Protein AF-A0A967NA16-F1 (afdb_monomer_lite)

Radius of gyration: 22.16 Å; chains: 1; bounding box: 56×30×57 Å

Secondary structure (DSSP, 8-state):
-HHHHHHHHHHHHHHHHHHHHHTT----TTTTTSTTSHHHHH-SS--HHHHHSPPSS-SGGGPPPPSSSS-GGGHHHHHHHHHHHHHHTTTSTT------------HHHHHHH--SS--SHHHHTT-HHHHHHHHHHHSS--SGGGSHHHHH-HHHHHTT-

pLDDT: mean 94.11, std 4.85, range [70.5, 98.62]

Foldseek 3Di:
DVVVVVVVVVVVVVVVVVVCVVVVNDDDPCQDPPPPHPCVVPNPDDDVVVVVDDDPDDCPVVDDDDQAPADPLLRVLLVVLLVVLVVQVCPDDPRDDDDADDDDGDDVLCVFQCDLQDQALNNLSRHSLLSSLLCNNPNDHDSCCSPNCVSPDPSSVVHSD

Structure (mmCIF, N/CA/C/O backbone):
data_AF-A0A967NA16-F1
#
_entry.id   AF-A0A967NA16-F1
#
loop_
_atom_site.group_PDB
_atom_site.id
_atom_site.type_symbol
_atom_site.label_atom_id
_atom_site.label_alt_id
_atom_site.label_comp_id
_atom_site.label_asym_id
_atom_site.label_entity_id
_atom_site.label_seq_id
_atom_site.pdbx_PDB_ins_code
_atom_site.Cartn_x
_atom_site.Cartn_y
_atom_site.Cartn_z
_atom_site.occupancy
_atom_site.B_iso_or_equiv
_atom_site.auth_seq_id
_atom_site.auth_comp_id
_atom_site.auth_asym_id
_atom_site.auth_atom_id
_atom_site.pdbx_PDB_model_num
ATOM 1 N N . MET A 1 1 ? 7.273 10.897 3.825 1.00 77.56 1 MET A N 1
ATOM 2 C CA . MET A 1 1 ? 7.007 11.639 2.567 1.00 77.56 1 MET A CA 1
ATOM 3 C C . MET A 1 1 ? 7.707 11.056 1.338 1.00 77.56 1 MET A C 1
ATOM 5 O O . MET A 1 1 ? 7.069 11.015 0.294 1.00 77.56 1 MET A O 1
ATOM 9 N N . SER A 1 2 ? 8.946 10.553 1.441 1.00 89.62 2 SER A N 1
ATOM 10 C CA . SER A 1 2 ? 9.720 9.976 0.317 1.00 89.62 2 SER A CA 1
ATOM 11 C C . SER A 1 2 ? 8.973 8.934 -0.529 1.00 89.62 2 SER A C 1
ATOM 13 O O . SER A 1 2 ? 9.038 8.987 -1.751 1.00 89.62 2 SER A O 1
ATOM 15 N N . LYS A 1 3 ? 8.183 8.046 0.094 1.00 88.38 3 LYS A N 1
ATOM 16 C CA . LYS A 1 3 ? 7.408 7.006 -0.611 1.00 88.38 3 LYS A CA 1
ATOM 17 C C . LYS A 1 3 ? 6.532 7.549 -1.750 1.00 88.38 3 LYS A C 1
ATOM 19 O O . LYS A 1 3 ? 6.436 6.902 -2.786 1.00 88.38 3 LYS A O 1
ATOM 24 N N . HIS A 1 4 ? 5.905 8.713 -1.567 1.00 89.44 4 HIS A N 1
ATOM 25 C CA . HIS A 1 4 ? 5.071 9.328 -2.607 1.00 89.44 4 HIS A CA 1
ATOM 26 C C . HIS A 1 4 ? 5.928 9.881 -3.754 1.00 89.44 4 HIS A C 1
ATOM 28 O O . HIS A 1 4 ? 5.567 9.747 -4.920 1.00 89.44 4 HIS A O 1
ATOM 34 N N . LEU A 1 5 ? 7.095 10.444 -3.422 1.00 95.94 5 LEU A N 1
ATOM 35 C CA . LEU A 1 5 ? 8.033 10.994 -4.398 1.00 95.94 5 LEU A CA 1
ATOM 36 C C . LEU A 1 5 ? 8.609 9.914 -5.322 1.00 95.94 5 LEU A C 1
ATOM 38 O O . LEU A 1 5 ? 8.875 10.208 -6.481 1.00 95.94 5 LEU A O 1
ATOM 42 N N . HIS A 1 6 ? 8.768 8.672 -4.852 1.00 96.44 6 HIS A N 1
ATOM 43 C CA . HIS A 1 6 ? 9.340 7.587 -5.660 1.00 96.44 6 HIS A CA 1
ATOM 44 C C . HIS A 1 6 ? 8.595 7.376 -6.988 1.00 96.44 6 HIS A C 1
ATOM 46 O O . HIS A 1 6 ? 9.234 7.273 -8.032 1.00 96.44 6 HIS A O 1
ATOM 52 N N . ALA A 1 7 ? 7.257 7.366 -6.970 1.00 96.31 7 ALA A N 1
ATOM 53 C CA . ALA A 1 7 ? 6.456 7.173 -8.181 1.00 96.31 7 ALA A CA 1
ATOM 54 C C . ALA A 1 7 ? 6.575 8.366 -9.145 1.00 96.31 7 ALA A C 1
ATOM 56 O O . ALA A 1 7 ? 6.745 8.177 -10.351 1.00 96.31 7 ALA A O 1
ATOM 57 N N . GLY A 1 8 ? 6.546 9.592 -8.611 1.00 97.06 8 GLY A N 1
ATOM 58 C CA . GLY A 1 8 ? 6.735 10.806 -9.406 1.00 97.06 8 GLY A CA 1
ATOM 59 C C . GLY A 1 8 ? 8.125 10.864 -10.040 1.00 97.06 8 GLY A C 1
ATOM 60 O O . GLY A 1 8 ? 8.252 11.107 -11.235 1.00 97.06 8 GLY A O 1
ATOM 61 N N . HIS A 1 9 ? 9.168 10.559 -9.266 1.00 97.88 9 HIS A N 1
ATOM 62 C CA . HIS A 1 9 ? 10.541 10.537 -9.759 1.00 97.88 9 HIS A CA 1
ATOM 63 C C . HIS A 1 9 ? 10.752 9.472 -10.842 1.00 97.88 9 HIS A C 1
ATOM 65 O O . HIS A 1 9 ? 11.313 9.787 -11.890 1.00 97.88 9 HIS A O 1
ATOM 71 N N . ALA A 1 10 ? 10.258 8.247 -10.632 1.00 98.06 10 ALA A N 1
ATOM 72 C CA . ALA A 1 10 ? 10.339 7.177 -11.626 1.00 98.06 10 ALA A CA 1
ATOM 73 C C . ALA A 1 10 ? 9.639 7.562 -12.942 1.00 98.06 10 ALA A C 1
ATOM 75 O O . ALA A 1 10 ? 10.193 7.355 -14.020 1.00 98.06 10 ALA A O 1
ATOM 76 N N . SER A 1 11 ? 8.465 8.195 -12.851 1.00 98.19 11 SER A N 1
ATOM 77 C CA . SER A 1 11 ? 7.717 8.671 -14.022 1.00 98.19 11 SER A CA 1
ATOM 78 C C . SER A 1 11 ? 8.490 9.746 -14.793 1.00 98.19 11 SER A C 1
ATOM 80 O O . SER A 1 11 ? 8.633 9.660 -16.012 1.00 98.19 11 SER A O 1
ATOM 82 N N . THR A 1 12 ? 9.059 10.726 -14.084 1.00 98.38 12 THR A N 1
ATOM 83 C CA . THR A 1 12 ? 9.890 11.780 -14.686 1.00 98.38 12 THR A CA 1
ATOM 84 C C . THR A 1 12 ? 11.145 11.213 -15.346 1.00 98.38 12 THR A C 1
ATOM 86 O O . THR A 1 12 ? 11.496 11.625 -16.452 1.00 98.38 12 THR A O 1
ATOM 89 N N . ALA A 1 13 ? 11.822 10.263 -14.695 1.00 98.38 13 ALA A N 1
ATOM 90 C CA . ALA A 1 13 ? 13.013 9.621 -15.241 1.00 98.38 13 ALA A CA 1
ATOM 91 C C . ALA A 1 13 ? 12.700 8.854 -16.537 1.00 98.38 13 ALA A C 1
ATOM 93 O O . ALA A 1 13 ? 13.414 9.019 -17.525 1.00 98.38 13 ALA A O 1
ATOM 94 N N . GLY A 1 14 ? 11.603 8.087 -16.560 1.00 98.12 14 GLY A N 1
ATOM 95 C CA . GLY A 1 14 ? 11.157 7.353 -17.746 1.00 98.12 14 GLY A 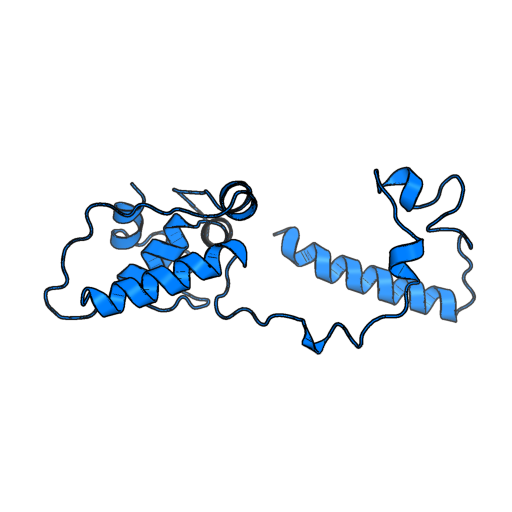CA 1
ATOM 96 C C . GLY A 1 14 ? 10.799 8.272 -18.915 1.00 98.12 14 GLY A C 1
ATOM 97 O O . GLY A 1 14 ? 11.288 8.073 -20.027 1.00 98.12 14 GLY A O 1
ATOM 98 N N . LEU A 1 15 ? 10.019 9.329 -18.659 1.00 98.62 15 LEU A N 1
ATOM 99 C CA . LEU A 1 15 ? 9.679 10.323 -19.681 1.00 98.62 15 LEU A CA 1
ATOM 100 C C . LEU A 1 15 ? 10.937 10.984 -20.256 1.00 98.62 15 LEU A C 1
ATOM 102 O O . LEU A 1 15 ? 11.084 11.092 -21.472 1.00 98.62 15 LEU A O 1
ATOM 106 N N . ARG A 1 16 ? 11.870 11.396 -19.392 1.00 98.56 16 ARG A N 1
ATOM 107 C CA . ARG A 1 16 ? 13.124 12.021 -19.821 1.00 98.56 16 ARG A CA 1
ATOM 108 C C . ARG A 1 16 ? 13.963 11.082 -20.685 1.00 98.56 16 ARG A C 1
ATOM 110 O O . ARG A 1 16 ? 14.490 11.531 -21.697 1.00 98.56 16 ARG A O 1
ATOM 117 N N . ALA A 1 17 ? 14.077 9.809 -20.311 1.00 98.00 17 ALA A N 1
ATOM 118 C CA . ALA A 1 17 ? 14.813 8.817 -21.091 1.00 98.00 17 ALA A CA 1
ATOM 119 C C . ALA A 1 17 ? 14.211 8.637 -22.495 1.00 98.00 17 ALA A C 1
ATOM 121 O O . ALA A 1 17 ? 14.945 8.668 -23.480 1.00 98.00 17 ALA A O 1
ATOM 122 N N . ALA A 1 18 ? 12.882 8.537 -22.596 1.00 98.31 18 ALA A N 1
ATOM 123 C CA . ALA A 1 18 ? 12.192 8.419 -23.879 1.00 98.31 18 ALA A CA 1
ATOM 124 C C . ALA A 1 18 ? 12.382 9.662 -24.766 1.00 98.31 18 ALA A C 1
ATOM 126 O O . ALA A 1 18 ? 12.640 9.537 -25.961 1.00 98.31 18 ALA A O 1
ATOM 127 N N . LEU A 1 19 ? 12.295 10.863 -24.181 1.00 98.62 19 LEU A N 1
ATOM 128 C CA . LEU A 1 19 ? 12.523 12.114 -24.907 1.00 98.62 19 LEU A CA 1
ATOM 129 C C . LEU A 1 19 ? 13.968 12.229 -25.402 1.00 98.62 19 LEU A C 1
ATOM 131 O O . LEU A 1 19 ? 14.177 12.594 -26.549 1.00 98.62 19 LEU A O 1
ATOM 135 N N . LEU A 1 20 ? 14.956 11.874 -24.577 1.00 98.50 20 LEU A N 1
ATOM 136 C CA . LEU A 1 20 ? 16.365 11.865 -24.980 1.00 98.50 20 LEU A CA 1
ATOM 137 C C . LEU A 1 20 ? 16.620 10.889 -26.134 1.00 98.50 20 LEU A C 1
ATOM 139 O O . LEU A 1 20 ? 17.259 11.260 -27.116 1.00 98.50 20 LEU A O 1
ATOM 143 N N . ALA A 1 21 ? 16.083 9.670 -26.045 1.00 97.88 21 ALA A N 1
ATOM 144 C CA . ALA A 1 21 ? 16.211 8.673 -27.105 1.00 97.88 21 ALA A CA 1
ATOM 145 C C . ALA A 1 21 ? 15.590 9.157 -28.425 1.00 97.88 21 ALA A C 1
ATOM 147 O O . ALA A 1 21 ? 16.165 8.945 -29.491 1.00 97.88 21 ALA A O 1
ATOM 148 N N . ARG A 1 22 ? 14.451 9.863 -28.359 1.00 98.31 22 ARG A N 1
ATOM 149 C CA . ARG A 1 22 ? 13.804 10.461 -29.536 1.00 98.31 22 ARG A CA 1
ATOM 150 C C . ARG A 1 22 ? 14.695 11.486 -30.248 1.00 98.31 22 ARG A C 1
ATOM 152 O O . ARG A 1 22 ? 14.641 11.568 -31.468 1.00 98.31 22 ARG A O 1
ATOM 159 N N . GLU A 1 23 ? 15.525 12.220 -29.510 1.00 98.56 23 GLU A N 1
ATOM 160 C CA . GLU A 1 23 ? 16.488 13.186 -30.065 1.00 98.56 23 GLU A CA 1
ATOM 161 C C . GLU A 1 23 ? 17.834 12.537 -30.467 1.00 98.56 23 GLU A C 1
ATOM 163 O O . GLU A 1 23 ? 18.807 13.235 -30.744 1.00 98.56 23 GLU A O 1
ATOM 168 N N . GLY A 1 24 ? 17.923 11.201 -30.483 1.00 98.06 24 GLY A N 1
ATOM 169 C CA . GLY A 1 24 ? 19.127 10.469 -30.889 1.00 98.06 24 GLY A CA 1
ATOM 170 C C . GLY A 1 24 ? 20.198 10.337 -29.802 1.00 98.06 24 GLY A C 1
ATOM 171 O O . GLY A 1 24 ? 21.322 9.934 -30.099 1.00 98.06 24 GLY A O 1
ATOM 172 N N . PHE A 1 25 ? 19.883 10.651 -28.541 1.00 98.25 25 PHE A N 1
ATOM 173 C CA . PHE A 1 25 ? 20.809 10.426 -27.432 1.00 98.25 25 PHE A CA 1
ATOM 174 C C . PHE A 1 25 ? 21.000 8.921 -27.189 1.00 98.25 25 PHE A C 1
ATOM 176 O O . PHE A 1 25 ? 20.036 8.188 -26.961 1.00 98.25 25 PHE A O 1
ATOM 183 N N . THR A 1 26 ? 22.249 8.457 -27.199 1.00 97.38 26 THR A N 1
ATOM 184 C CA . THR A 1 26 ? 22.597 7.036 -27.054 1.00 97.38 26 THR A CA 1
ATOM 185 C C . THR A 1 26 ? 22.800 6.622 -25.594 1.00 97.38 26 THR A C 1
ATOM 187 O O . THR A 1 26 ? 23.215 7.426 -24.759 1.00 97.38 26 THR A O 1
ATOM 190 N N . GLY A 1 27 ? 22.578 5.341 -25.291 1.00 94.69 27 GLY A N 1
ATOM 191 C CA . GLY A 1 27 ? 22.823 4.736 -23.979 1.00 94.69 27 GLY A CA 1
ATOM 192 C C . GLY A 1 27 ? 23.456 3.348 -24.092 1.00 94.69 27 GLY A C 1
ATOM 193 O O . GLY A 1 27 ? 23.714 2.866 -25.190 1.00 94.69 27 GLY A O 1
ATOM 194 N N . ALA A 1 28 ? 23.716 2.699 -22.955 1.00 95.75 28 ALA A N 1
ATOM 195 C CA . ALA A 1 28 ? 24.262 1.343 -22.939 1.00 95.75 28 ALA A CA 1
ATOM 196 C C . ALA A 1 28 ? 23.244 0.334 -23.499 1.00 95.75 28 ALA A C 1
ATOM 198 O O . ALA A 1 28 ? 22.170 0.157 -22.927 1.00 95.75 28 ALA A O 1
ATOM 199 N N . GLU A 1 29 ? 23.605 -0.358 -24.580 1.00 94.06 29 GLU A N 1
ATOM 200 C CA . GLU A 1 29 ? 22.710 -1.286 -25.289 1.00 94.06 29 GLU A CA 1
ATOM 201 C C . GLU A 1 29 ? 22.329 -2.511 -24.443 1.00 94.06 29 GLU A C 1
ATOM 203 O O . GLU A 1 29 ? 21.196 -2.975 -24.492 1.00 94.06 29 GLU A O 1
ATOM 208 N N . ALA A 1 30 ? 23.244 -2.982 -23.588 1.00 94.69 30 ALA A N 1
ATOM 209 C CA . ALA A 1 30 ? 23.035 -4.119 -22.689 1.00 94.69 30 ALA A CA 1
ATOM 210 C C . ALA A 1 30 ? 22.844 -3.685 -21.221 1.00 94.69 30 ALA A C 1
ATOM 212 O O . ALA A 1 30 ? 23.394 -4.300 -20.305 1.00 94.69 30 ALA A O 1
ATOM 213 N N . ILE A 1 31 ? 22.096 -2.601 -20.969 1.00 95.44 31 ILE A N 1
ATOM 214 C CA . ILE A 1 31 ? 21.956 -2.012 -19.621 1.00 95.44 31 ILE A CA 1
ATOM 215 C C . ILE A 1 31 ? 21.396 -2.982 -18.569 1.00 95.44 31 ILE A C 1
ATOM 217 O O . ILE A 1 31 ? 21.723 -2.855 -17.390 1.00 95.44 31 ILE A O 1
ATOM 221 N N . LEU A 1 32 ? 20.576 -3.961 -18.962 1.00 94.94 32 LEU A N 1
ATOM 222 C CA . LEU A 1 32 ? 19.998 -4.936 -18.032 1.00 94.94 32 LEU A CA 1
ATOM 223 C C . LEU A 1 32 ? 20.950 -6.105 -17.740 1.00 94.94 32 LEU A C 1
ATOM 225 O O . LEU A 1 32 ? 21.172 -6.442 -16.577 1.00 94.94 32 LEU A O 1
ATOM 229 N N . GLU A 1 33 ? 21.531 -6.693 -18.786 1.00 92.88 33 GLU A N 1
ATOM 230 C CA . GLU A 1 33 ? 22.164 -8.021 -18.748 1.00 92.88 33 GLU A CA 1
ATOM 231 C C . GLU A 1 33 ? 23.669 -8.038 -19.037 1.00 92.88 33 GLU A C 1
ATOM 233 O O . GLU A 1 33 ? 24.316 -9.069 -18.850 1.00 92.88 33 GLU A O 1
ATOM 238 N N . GLY A 1 34 ? 24.242 -6.904 -19.451 1.00 93.06 34 GLY A N 1
ATOM 239 C CA . GLY A 1 34 ? 25.674 -6.783 -19.699 1.00 93.06 34 GLY A CA 1
ATOM 240 C C . GLY A 1 34 ? 26.512 -7.098 -18.457 1.00 93.06 34 GLY A C 1
ATOM 241 O O . GLY A 1 34 ? 26.018 -7.163 -17.330 1.00 93.06 34 GLY A O 1
ATOM 242 N N . GLU A 1 35 ? 27.825 -7.243 -18.634 1.00 93.12 35 GLU A N 1
ATOM 243 C CA . GLU A 1 35 ? 28.736 -7.612 -17.538 1.00 93.12 35 GLU A CA 1
ATOM 244 C C . GLU A 1 35 ? 28.670 -6.665 -16.329 1.00 93.12 35 GLU A C 1
ATOM 246 O O . GLU A 1 35 ? 28.887 -7.098 -15.197 1.00 93.12 35 GLU A O 1
ATOM 251 N N . ARG A 1 36 ? 28.329 -5.391 -16.575 1.00 93.88 36 ARG A N 1
ATOM 252 C CA . ARG A 1 36 ? 28.094 -4.333 -15.574 1.00 93.88 36 ARG A CA 1
ATOM 253 C C . ARG A 1 36 ? 26.630 -3.859 -15.551 1.00 93.88 36 ARG A C 1
ATOM 255 O O . ARG A 1 36 ? 26.356 -2.717 -15.195 1.00 93.88 36 ARG A O 1
ATOM 262 N N . GLY A 1 37 ? 25.710 -4.709 -16.005 1.00 93.81 37 GLY A N 1
ATOM 263 C CA . GLY A 1 37 ? 24.287 -4.416 -16.143 1.00 93.81 37 GLY A CA 1
ATOM 264 C C . GLY A 1 37 ? 23.512 -4.476 -14.825 1.00 93.81 37 GLY A C 1
ATOM 265 O O . GLY A 1 37 ? 23.993 -4.969 -13.801 1.00 93.81 37 GLY A O 1
ATOM 266 N N . PHE A 1 38 ? 22.276 -3.984 -14.873 1.00 95.56 38 PHE A N 1
ATOM 267 C CA . PHE A 1 38 ? 21.368 -3.849 -13.737 1.00 95.56 38 PHE A CA 1
ATOM 268 C C . PHE A 1 38 ? 21.195 -5.149 -12.945 1.00 95.56 38 PHE A C 1
ATOM 270 O O . PHE A 1 38 ? 21.263 -5.130 -11.717 1.00 95.56 38 PHE A O 1
ATOM 277 N N . TYR A 1 39 ? 20.999 -6.281 -13.627 1.00 94.88 39 TYR A N 1
ATOM 278 C CA . TYR A 1 39 ? 20.750 -7.556 -12.958 1.00 94.88 39 TYR A CA 1
ATOM 279 C C . TYR A 1 39 ? 21.916 -7.969 -12.065 1.00 94.88 39 TYR A C 1
ATOM 281 O O . TYR A 1 39 ? 21.705 -8.269 -10.897 1.00 94.88 39 TYR A O 1
ATOM 289 N N . ARG A 1 40 ? 23.151 -7.894 -12.565 1.00 92.19 40 ARG A N 1
ATOM 290 C CA . ARG A 1 40 ? 24.340 -8.242 -11.776 1.00 92.19 40 ARG A CA 1
ATOM 291 C C . ARG A 1 40 ? 24.572 -7.283 -10.609 1.00 92.19 40 ARG A C 1
ATOM 293 O O . ARG A 1 40 ? 25.062 -7.705 -9.569 1.00 92.19 40 ARG A O 1
ATOM 300 N N . GLY A 1 41 ? 24.241 -6.002 -10.786 1.00 93.81 41 GLY A N 1
ATOM 301 C CA . GLY A 1 41 ? 24.472 -4.979 -9.767 1.00 93.81 41 GLY A CA 1
ATOM 302 C C . GLY A 1 41 ? 23.424 -4.938 -8.653 1.00 93.81 41 GLY A C 1
ATOM 303 O O . GLY A 1 41 ? 23.754 -4.562 -7.532 1.00 93.81 41 GLY A O 1
ATOM 304 N N . LEU A 1 42 ? 22.164 -5.277 -8.951 1.00 95.81 42 LEU A N 1
ATOM 305 C CA . LEU A 1 42 ? 21.025 -4.983 -8.068 1.00 95.81 42 LEU A CA 1
ATOM 306 C C . LEU A 1 42 ? 20.048 -6.152 -7.873 1.00 95.81 42 LEU A C 1
ATOM 308 O O . LEU A 1 42 ? 19.107 -6.024 -7.091 1.00 95.81 42 LEU A O 1
ATOM 312 N N . CYS A 1 43 ? 20.236 -7.282 -8.559 1.00 94.94 43 CYS A N 1
ATOM 313 C CA . CYS A 1 43 ? 19.331 -8.426 -8.492 1.00 94.94 43 CYS A CA 1
ATOM 314 C C . CYS A 1 43 ? 20.101 -9.708 -8.122 1.00 94.94 43 CYS A C 1
ATOM 316 O O . CYS A 1 43 ? 20.754 -10.286 -8.984 1.00 94.94 43 CYS A O 1
ATOM 318 N N . PRO A 1 44 ? 20.033 -10.174 -6.858 1.00 91.19 44 PRO A N 1
ATOM 319 C CA . PRO A 1 44 ? 20.771 -11.364 -6.418 1.00 91.19 44 PRO A CA 1
ATOM 320 C C . PRO A 1 44 ? 20.391 -12.680 -7.123 1.00 91.19 44 PRO A C 1
ATOM 322 O O . PRO A 1 44 ? 21.246 -13.547 -7.264 1.00 91.19 44 PRO A O 1
ATOM 325 N N . ASP A 1 45 ? 19.138 -12.833 -7.570 1.00 92.25 45 ASP A N 1
ATOM 326 C CA . ASP A 1 45 ? 18.634 -14.010 -8.310 1.00 92.25 45 ASP A CA 1
ATOM 327 C C . ASP A 1 45 ? 17.876 -13.555 -9.573 1.00 92.25 45 ASP A C 1
ATOM 329 O O . ASP A 1 45 ? 16.639 -13.555 -9.601 1.00 92.25 45 ASP A O 1
ATO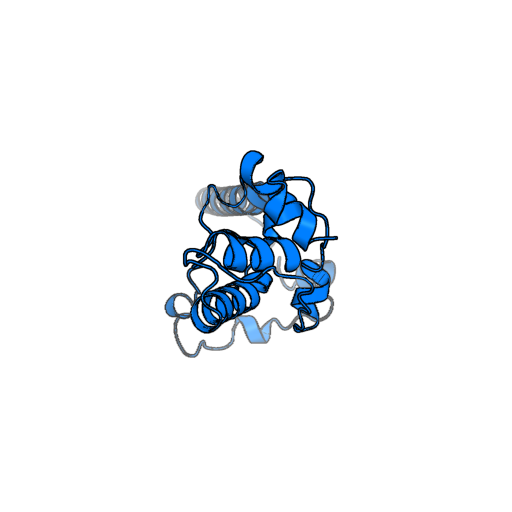M 333 N N . PRO A 1 46 ? 18.577 -13.062 -10.611 1.00 92.50 46 PRO A N 1
ATOM 334 C CA . PRO A 1 46 ? 17.914 -12.534 -11.788 1.00 92.50 46 PRO A CA 1
ATOM 335 C C . PRO A 1 46 ? 17.385 -13.671 -12.662 1.00 92.50 46 PRO A C 1
ATOM 337 O O . PRO A 1 46 ? 18.096 -14.621 -12.984 1.00 92.50 46 PRO A O 1
ATOM 340 N N . ARG A 1 47 ? 16.145 -13.526 -13.142 1.00 92.75 47 ARG A N 1
ATOM 341 C CA . ARG A 1 47 ? 15.524 -14.456 -14.101 1.00 92.75 47 ARG A CA 1
ATOM 342 C C . ARG A 1 47 ? 15.109 -13.729 -15.385 1.00 92.75 47 ARG A C 1
ATOM 344 O O . ARG A 1 47 ? 13.911 -13.545 -15.599 1.00 92.75 47 ARG A O 1
ATOM 351 N N . PRO A 1 48 ? 16.052 -13.315 -16.256 1.00 91.88 48 PRO A N 1
ATOM 352 C CA . PRO A 1 48 ? 15.728 -12.556 -17.470 1.00 91.88 48 PRO A CA 1
ATOM 353 C C . PRO A 1 48 ? 14.709 -13.263 -18.373 1.00 91.88 48 PRO A C 1
ATOM 355 O O . PRO A 1 48 ? 13.770 -12.640 -18.862 1.00 91.88 48 PRO A O 1
ATOM 358 N N . ALA A 1 49 ? 14.814 -14.591 -18.501 1.00 91.38 49 ALA A N 1
ATOM 359 C CA . ALA A 1 49 ? 13.878 -15.398 -19.285 1.00 91.38 49 ALA A CA 1
ATOM 360 C C . ALA A 1 49 ? 12.415 -15.272 -18.816 1.00 91.38 49 ALA A C 1
ATOM 362 O O . ALA A 1 49 ? 11.501 -15.418 -19.620 1.00 91.38 49 ALA A O 1
ATOM 363 N N . ALA A 1 50 ? 12.170 -14.961 -17.537 1.00 90.38 50 ALA A N 1
ATOM 364 C CA . ALA A 1 50 ? 10.815 -14.760 -17.027 1.00 90.38 50 ALA A CA 1
ATOM 365 C C . ALA A 1 50 ? 10.170 -13.463 -17.547 1.00 90.38 50 ALA A C 1
ATOM 367 O O . ALA A 1 50 ? 8.948 -13.406 -17.651 1.00 90.38 50 ALA A O 1
ATOM 368 N N . VAL A 1 51 ? 10.973 -12.445 -17.878 1.00 88.00 51 VAL A N 1
ATOM 369 C CA . VAL A 1 51 ? 10.504 -11.159 -18.428 1.00 88.00 51 VAL A CA 1
ATOM 370 C C . VAL A 1 51 ? 10.133 -11.290 -19.907 1.00 88.00 51 VAL A C 1
ATOM 372 O O . VAL A 1 51 ? 9.235 -10.601 -20.376 1.00 88.00 51 VAL A O 1
ATOM 375 N N . LEU A 1 52 ? 10.811 -12.187 -20.629 1.00 88.62 52 LEU A N 1
ATOM 376 C CA . LEU A 1 52 ? 10.586 -12.444 -22.056 1.00 88.62 52 LEU A CA 1
ATOM 377 C C . LEU A 1 52 ? 9.535 -13.526 -22.323 1.00 88.62 52 LEU A C 1
ATOM 379 O O . LEU A 1 52 ? 9.154 -13.740 -23.472 1.00 88.62 52 LEU A O 1
ATOM 383 N N . ARG A 1 53 ? 9.095 -14.241 -21.283 1.00 91.31 53 ARG A N 1
ATOM 384 C CA . ARG A 1 53 ? 8.087 -15.291 -21.412 1.00 91.31 53 ARG A CA 1
ATOM 385 C C . ARG A 1 53 ? 6.787 -14.694 -21.943 1.00 91.31 53 ARG A C 1
ATOM 387 O O . ARG A 1 53 ? 6.346 -13.647 -21.470 1.00 91.31 53 ARG A O 1
ATOM 394 N N . GLU A 1 54 ? 6.152 -15.408 -22.866 1.00 91.00 54 GLU A N 1
ATOM 395 C CA . GLU A 1 54 ? 4.814 -15.070 -23.335 1.00 91.00 54 GLU A CA 1
ATOM 396 C C . GLU A 1 54 ? 3.853 -14.950 -22.144 1.00 91.00 54 GLU A C 1
ATOM 398 O O . GLU A 1 54 ? 3.796 -15.815 -21.264 1.00 91.00 54 GLU A O 1
ATOM 403 N N . ALA A 1 55 ? 3.157 -13.819 -22.069 1.00 86.88 55 ALA A N 1
ATOM 404 C CA . ALA A 1 55 ? 2.213 -13.568 -20.999 1.00 86.88 55 ALA A CA 1
ATOM 405 C C . ALA A 1 55 ? 0.880 -14.246 -21.324 1.00 86.88 55 ALA A C 1
ATOM 407 O O . ALA A 1 55 ? 0.371 -14.118 -22.435 1.00 86.88 55 ALA A O 1
ATOM 408 N N . GLU A 1 56 ? 0.268 -14.890 -20.330 1.00 88.25 56 GLU A N 1
ATOM 409 C CA . GLU A 1 56 ? -1.097 -15.432 -20.400 1.00 88.25 56 GLU A CA 1
ATOM 410 C C . GLU A 1 56 ? -2.147 -14.300 -20.334 1.00 88.25 56 GLU A C 1
ATOM 412 O O . GLU A 1 56 ? -3.062 -14.309 -19.515 1.00 88.25 56 GLU A O 1
ATOM 417 N N . GLY A 1 57 ? -1.975 -13.270 -21.168 1.00 90.12 57 GLY A N 1
ATOM 418 C CA . GLY A 1 57 ? -2.792 -12.061 -21.205 1.00 90.12 57 GLY A CA 1
ATOM 419 C C . GLY A 1 57 ? -2.149 -10.828 -20.562 1.00 90.12 57 GLY A C 1
ATOM 420 O O . GLY A 1 57 ? -1.024 -10.833 -20.057 1.00 90.12 57 GLY A O 1
ATOM 421 N N . TRP A 1 58 ? -2.888 -9.720 -20.616 1.00 91.31 58 TRP A N 1
ATOM 422 C CA . TRP A 1 58 ? -2.468 -8.446 -20.038 1.00 91.31 58 TRP A CA 1
ATOM 423 C C . TRP A 1 58 ? -2.559 -8.481 -18.512 1.00 91.31 58 TRP A C 1
ATOM 425 O O . TRP A 1 58 ? -3.552 -8.939 -17.964 1.00 91.31 58 TRP A O 1
ATOM 435 N N . LYS A 1 59 ? -1.568 -7.905 -17.821 1.00 90.75 59 LYS A N 1
ATOM 436 C CA . LYS A 1 59 ? -1.569 -7.783 -16.349 1.00 90.75 59 LYS A CA 1
ATOM 437 C C . LYS A 1 59 ? -2.397 -6.619 -15.809 1.00 90.75 59 LYS A C 1
ATOM 439 O O . LYS A 1 59 ? -2.693 -6.583 -14.619 1.00 90.75 59 LYS A O 1
ATOM 444 N N . LEU A 1 60 ? -2.795 -5.672 -16.661 1.00 93.62 60 LEU A N 1
ATOM 445 C CA . LEU A 1 60 ? -3.591 -4.515 -16.242 1.00 93.62 60 LEU A CA 1
ATOM 446 C C . LEU A 1 60 ? -4.909 -4.916 -15.538 1.00 93.62 60 LEU A C 1
ATOM 448 O O . LEU A 1 60 ? -5.143 -4.397 -14.447 1.00 93.62 60 LEU A O 1
ATOM 452 N N . PRO A 1 61 ? -5.718 -5.865 -16.056 1.00 94.06 61 PRO A N 1
ATOM 453 C CA . PRO A 1 61 ? -6.938 -6.324 -15.384 1.00 94.06 61 PRO A CA 1
ATOM 454 C C . PRO A 1 61 ? -6.695 -7.040 -14.046 1.00 94.06 61 PRO A C 1
ATOM 456 O O . PRO A 1 61 ? -7.605 -7.122 -13.231 1.00 94.06 61 PRO A O 1
ATOM 459 N N . GLU A 1 62 ? -5.478 -7.532 -13.789 1.00 93.19 62 GLU A N 1
ATOM 460 C CA . GLU A 1 62 ? -5.100 -8.166 -12.514 1.00 93.19 62 GLU A CA 1
ATOM 461 C C . GLU A 1 62 ? -4.727 -7.131 -11.427 1.00 93.19 62 GLU A C 1
ATOM 463 O O . GLU A 1 62 ? -4.406 -7.486 -10.288 1.00 93.19 62 GLU A O 1
ATOM 468 N N . THR A 1 63 ? -4.748 -5.833 -11.752 1.00 94.12 63 THR A N 1
ATOM 469 C CA . THR A 1 63 ? -4.406 -4.762 -10.809 1.00 94.12 63 THR A CA 1
ATOM 470 C C . THR A 1 63 ? -5.542 -4.532 -9.817 1.00 94.12 63 THR A C 1
ATOM 472 O O . THR A 1 63 ? -6.664 -4.202 -10.188 1.00 94.12 63 THR A O 1
ATOM 475 N N . SER A 1 64 ? -5.242 -4.639 -8.523 1.00 93.75 64 SER A N 1
ATOM 476 C CA . SER A 1 64 ? -6.218 -4.377 -7.464 1.00 93.75 64 SER A CA 1
ATOM 477 C C . SER A 1 64 ? -6.444 -2.879 -7.251 1.00 93.75 64 SER A C 1
ATOM 479 O O . SER A 1 64 ? -5.477 -2.136 -7.044 1.00 93.75 64 SER A O 1
ATOM 481 N N . LEU A 1 65 ? -7.706 -2.461 -7.162 1.00 94.75 65 LEU A N 1
ATOM 482 C CA . LEU A 1 65 ? -8.086 -1.168 -6.597 1.00 94.75 65 LEU A CA 1
ATOM 483 C C . LEU A 1 65 ? -8.177 -1.290 -5.075 1.00 94.75 65 LEU A C 1
ATOM 485 O O . LEU A 1 65 ? -8.685 -2.276 -4.548 1.00 94.75 65 LEU A O 1
ATOM 489 N N . LYS A 1 66 ? -7.636 -0.305 -4.359 1.00 96.00 66 LYS A N 1
ATOM 490 C CA . LYS A 1 66 ? -7.647 -0.313 -2.897 1.00 96.00 66 LYS A CA 1
ATOM 491 C C . LYS A 1 66 ? -8.999 0.183 -2.376 1.00 96.00 66 LYS A C 1
ATOM 493 O O . LYS A 1 66 ? -9.322 1.329 -2.680 1.00 96.00 66 LYS A O 1
ATOM 498 N N . PRO A 1 67 ? -9.720 -0.598 -1.552 1.00 96.12 67 PRO A N 1
ATOM 499 C CA . PRO A 1 67 ? -10.935 -0.112 -0.898 1.00 96.12 67 PRO A CA 1
ATOM 500 C C . PRO A 1 67 ? -10.622 0.905 0.209 1.00 96.12 67 PRO A C 1
ATOM 502 O O . PRO A 1 67 ? -11.368 1.859 0.387 1.00 96.12 67 PRO A O 1
ATOM 505 N N . TYR A 1 68 ? -9.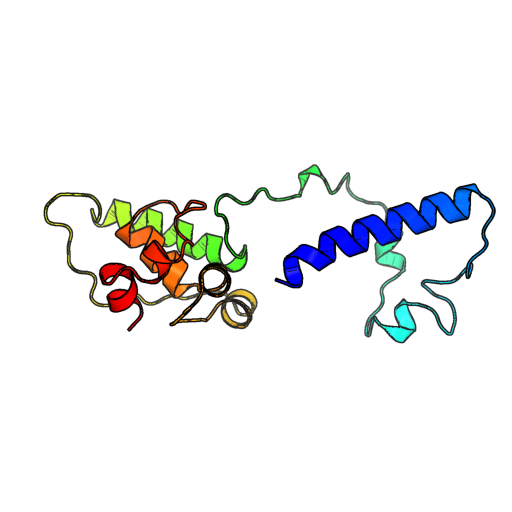483 0.751 0.900 1.00 97.81 68 TYR A N 1
ATOM 506 C CA . TYR A 1 68 ? -9.100 1.599 2.035 1.00 97.81 68 TYR A CA 1
ATOM 507 C C . TYR A 1 68 ? -7.777 2.343 1.789 1.00 97.81 68 TYR A C 1
ATOM 509 O O . TYR A 1 68 ? -6.828 1.754 1.240 1.00 97.81 68 TYR A O 1
ATOM 517 N N . PRO A 1 69 ? -7.635 3.604 2.245 1.00 96.25 69 PRO A N 1
ATOM 518 C CA . PRO A 1 69 ? -6.460 4.441 1.984 1.00 96.25 69 PRO A CA 1
ATOM 519 C C . PRO A 1 69 ? -5.257 4.150 2.908 1.00 96.25 69 PRO A C 1
ATOM 521 O O . PRO A 1 69 ? -4.563 5.054 3.383 1.00 96.25 69 PRO A O 1
ATOM 524 N N . SER A 1 70 ? -4.955 2.865 3.095 1.00 97.00 70 SER A N 1
ATOM 525 C CA . SER A 1 70 ? -3.877 2.320 3.929 1.00 97.00 70 SER A CA 1
ATOM 526 C C . SER A 1 70 ? -2.950 1.361 3.152 1.00 97.00 70 SER A C 1
ATOM 528 O O . SER A 1 70 ? -3.029 1.182 1.922 1.00 97.00 70 SER A O 1
ATOM 530 N N . CYS A 1 71 ? -1.976 0.768 3.846 1.00 96.88 71 CYS A N 1
ATOM 531 C CA . CYS A 1 71 ? -1.160 -0.321 3.324 1.00 96.88 71 CYS A CA 1
ATOM 532 C C . CYS A 1 71 ? -2.053 -1.520 2.976 1.00 96.88 71 CYS A C 1
ATOM 534 O O . CYS A 1 71 ? -2.877 -1.923 3.782 1.00 96.88 71 CYS A O 1
ATOM 536 N N . ARG A 1 72 ? -1.846 -2.140 1.804 1.00 97.06 72 ARG A N 1
ATOM 537 C CA . ARG A 1 72 ? -2.660 -3.287 1.353 1.00 97.06 72 ARG A CA 1
ATOM 538 C C . ARG A 1 72 ? -2.667 -4.438 2.368 1.00 97.06 72 ARG A C 1
ATOM 540 O O . ARG A 1 72 ? -3.666 -5.126 2.502 1.00 97.06 72 ARG A O 1
ATOM 547 N N . HIS A 1 73 ? -1.568 -4.610 3.100 1.00 97.69 73 HIS A N 1
ATOM 548 C CA . HIS A 1 73 ? -1.434 -5.630 4.137 1.00 97.69 73 HIS A CA 1
ATOM 549 C C . HIS A 1 73 ? -2.419 -5.454 5.305 1.00 97.69 73 HIS A C 1
ATOM 551 O O . HIS A 1 73 ? -2.691 -6.431 5.991 1.00 97.69 73 HIS A O 1
ATOM 557 N N . THR A 1 74 ? -2.975 -4.254 5.523 1.00 98.19 74 THR A N 1
ATOM 558 C CA . T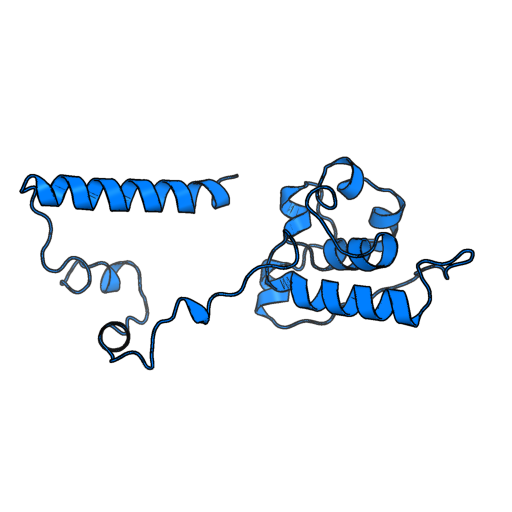HR A 1 74 ? -3.974 -4.029 6.581 1.00 98.19 74 THR A CA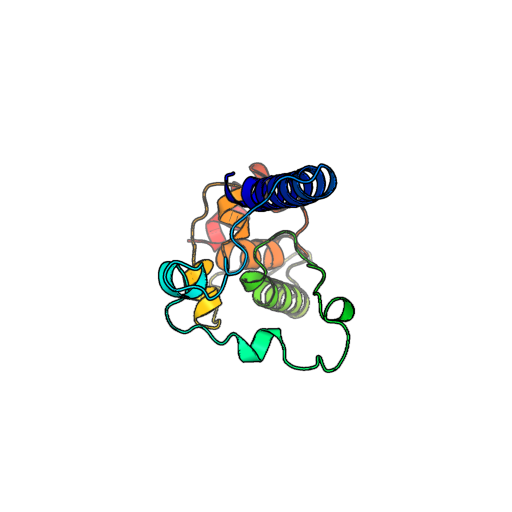 1
ATOM 559 C C . THR A 1 74 ? -5.409 -4.262 6.118 1.00 98.19 74 THR A C 1
ATOM 561 O O . THR A 1 74 ? -6.301 -4.329 6.955 1.00 98.19 74 THR A O 1
ATOM 564 N N . HIS A 1 75 ? -5.651 -4.419 4.811 1.00 98.06 75 HIS A N 1
ATOM 565 C CA . HIS A 1 75 ? -7.006 -4.524 4.254 1.00 98.06 75 HIS A CA 1
ATOM 566 C C . HIS A 1 75 ? -7.788 -5.733 4.781 1.00 98.06 75 HIS A C 1
ATOM 568 O O . HIS A 1 75 ? -8.902 -5.512 5.241 1.00 98.06 75 HIS A O 1
ATOM 574 N N . PRO A 1 76 ? -7.220 -6.957 4.853 1.00 97.50 76 PRO A N 1
ATOM 575 C CA . PRO A 1 76 ? -7.960 -8.099 5.395 1.00 97.50 76 PRO A CA 1
ATOM 576 C C . PRO A 1 76 ? -8.388 -7.913 6.857 1.00 97.50 76 PRO A C 1
ATOM 578 O O . PRO A 1 76 ? -9.433 -8.405 7.265 1.00 97.50 76 PRO A O 1
ATOM 581 N N . VAL A 1 77 ? -7.590 -7.189 7.651 1.00 98.00 77 VAL A N 1
ATOM 582 C CA . VAL A 1 77 ? -7.927 -6.883 9.049 1.00 98.00 77 VAL A CA 1
ATOM 583 C C . VAL A 1 77 ? -9.040 -5.844 9.137 1.00 98.00 77 VAL A C 1
ATOM 585 O O . VAL A 1 77 ? -9.887 -5.957 10.014 1.00 98.00 77 VAL A O 1
ATOM 588 N N . VAL A 1 78 ? -9.071 -4.863 8.230 1.00 98.38 78 VAL A N 1
ATOM 589 C CA . VAL A 1 78 ? -10.196 -3.920 8.134 1.00 98.38 78 VAL A CA 1
ATOM 590 C C . VAL A 1 78 ? -11.480 -4.670 7.791 1.00 98.38 78 VAL A C 1
ATOM 592 O O . VAL A 1 78 ? -12.470 -4.488 8.488 1.00 98.38 78 VAL A O 1
ATOM 595 N N . ASP A 1 79 ? -11.454 -5.554 6.791 1.00 98.12 79 ASP A N 1
ATOM 596 C CA . ASP A 1 79 ? -12.634 -6.338 6.404 1.00 98.12 79 ASP A CA 1
ATOM 597 C C . ASP A 1 79 ? -13.147 -7.196 7.572 1.00 98.12 79 ASP A C 1
ATOM 599 O O . ASP A 1 79 ? -14.329 -7.143 7.908 1.00 98.12 79 ASP A O 1
ATOM 603 N N . ALA A 1 80 ? -12.251 -7.915 8.256 1.00 98.06 80 ALA A N 1
ATOM 604 C CA . ALA A 1 80 ? -12.609 -8.730 9.418 1.00 98.06 80 ALA A CA 1
ATOM 605 C C . ALA A 1 80 ? -13.149 -7.893 10.591 1.00 98.06 80 ALA A C 1
ATOM 607 O O . ALA A 1 80 ? -14.064 -8.320 11.292 1.00 98.06 80 ALA A O 1
ATOM 608 N N . ALA A 1 81 ? -12.596 -6.698 10.811 1.00 97.50 81 ALA A N 1
ATOM 609 C CA . ALA A 1 81 ? -13.057 -5.777 11.842 1.00 97.50 81 ALA A CA 1
ATOM 610 C C . ALA A 1 81 ? -14.453 -5.216 11.538 1.00 97.50 81 ALA A C 1
ATOM 612 O O . ALA A 1 81 ? -15.269 -5.122 12.450 1.00 97.50 81 ALA A O 1
ATOM 613 N N . LEU A 1 82 ? -14.746 -4.878 10.278 1.00 97.94 82 LEU A N 1
ATOM 614 C CA . LEU A 1 82 ? -16.080 -4.437 9.858 1.00 97.94 82 LEU A CA 1
ATOM 615 C C . LEU A 1 82 ? -17.105 -5.562 9.998 1.00 97.94 82 LEU A C 1
ATOM 617 O O . LEU A 1 82 ? -18.175 -5.359 10.559 1.00 97.94 82 LEU A O 1
ATOM 621 N N . GLU A 1 83 ? -16.747 -6.774 9.580 1.00 97.38 83 GLU A N 1
ATOM 622 C CA . GLU A 1 83 ? -17.614 -7.934 9.767 1.00 97.38 83 GLU A CA 1
ATOM 623 C C . GLU A 1 83 ? -17.871 -8.221 11.257 1.00 97.38 83 GLU A C 1
ATOM 625 O O . GLU A 1 83 ? -18.999 -8.520 11.653 1.00 97.38 83 GLU A O 1
ATOM 630 N N . LEU A 1 84 ? -16.844 -8.107 12.106 1.00 95.31 84 LEU A N 1
ATOM 631 C CA . LEU A 1 84 ? -16.997 -8.276 13.549 1.00 95.31 84 LEU A CA 1
ATOM 632 C C . LEU A 1 84 ? -17.880 -7.180 14.154 1.00 95.31 84 LEU A C 1
ATOM 634 O O . LEU A 1 84 ? -18.767 -7.500 14.942 1.00 95.31 84 LEU A O 1
ATOM 638 N N . ARG A 1 85 ? -17.665 -5.918 13.763 1.00 94.88 85 ARG A N 1
ATOM 639 C CA . ARG A 1 85 ? -18.461 -4.756 14.183 1.00 94.88 85 ARG A CA 1
ATOM 640 C C . ARG A 1 85 ? -19.950 -5.008 14.006 1.00 94.88 85 ARG A C 1
ATOM 642 O O . ARG A 1 85 ? -20.705 -4.818 14.958 1.00 94.88 85 ARG A O 1
ATOM 649 N N . ASP A 1 86 ? -20.338 -5.491 12.832 1.00 93.94 86 ASP A N 1
ATOM 650 C CA . ASP A 1 86 ? -21.737 -5.754 12.505 1.00 93.94 86 ASP A CA 1
ATOM 651 C C . ASP A 1 86 ? -22.279 -6.961 13.288 1.00 93.94 86 ASP A C 1
ATOM 653 O O . ASP A 1 86 ? -23.394 -6.932 13.804 1.00 93.94 86 ASP A O 1
ATOM 657 N N . ARG A 1 87 ? -21.472 -8.019 13.452 1.00 93.62 87 ARG A N 1
ATOM 658 C CA . ARG A 1 87 ? -21.864 -9.230 14.197 1.00 93.62 87 ARG A CA 1
ATOM 659 C C . ARG A 1 87 ? -22.105 -8.985 15.685 1.00 93.62 87 ARG A C 1
ATOM 661 O O . ARG A 1 87 ? -22.950 -9.659 16.269 1.00 93.62 87 ARG A O 1
ATOM 668 N N . VAL A 1 88 ? -21.346 -8.081 16.306 1.00 91.12 88 VAL A N 1
ATOM 669 C CA . VAL A 1 88 ? -21.455 -7.779 17.746 1.00 91.12 88 VAL A CA 1
ATOM 670 C C . VAL A 1 88 ? -22.238 -6.497 18.048 1.00 91.12 88 VAL A C 1
ATOM 672 O O . VAL A 1 88 ? -22.398 -6.155 19.217 1.00 91.12 88 VAL A O 1
ATOM 675 N N . GLY A 1 89 ? -22.750 -5.808 17.022 1.00 91.31 89 GLY A N 1
ATOM 676 C CA . GLY A 1 89 ? -23.596 -4.621 17.180 1.00 91.31 89 GLY A CA 1
ATOM 677 C C . GLY A 1 89 ? -22.861 -3.421 17.778 1.00 91.31 89 GLY A C 1
ATOM 678 O O . GLY A 1 89 ? -23.395 -2.735 18.648 1.00 91.31 89 GLY A O 1
ATOM 679 N N . LEU A 1 90 ? -21.621 -3.169 17.342 1.00 89.94 90 LEU A N 1
ATOM 680 C CA . LEU A 1 90 ? -20.794 -2.062 17.852 1.00 89.94 90 LEU A CA 1
ATOM 681 C C . LEU A 1 90 ? -21.253 -0.667 17.392 1.00 89.94 90 LEU A C 1
ATOM 683 O O . LEU A 1 90 ? -20.652 0.338 17.772 1.00 89.94 90 LEU A O 1
ATOM 687 N N . ASP A 1 91 ? -22.296 -0.591 16.574 1.00 85.00 91 ASP A N 1
ATOM 688 C CA . ASP A 1 91 ? -22.829 0.635 15.988 1.00 85.00 91 ASP A CA 1
ATOM 689 C C . ASP A 1 91 ? -24.154 1.108 16.584 1.00 85.00 91 ASP A C 1
ATOM 691 O O . ASP A 1 91 ? -24.617 2.198 16.248 1.00 85.00 91 ASP A O 1
ATOM 695 N N . GLY A 1 92 ? -24.739 0.308 17.476 1.00 76.44 92 GLY A N 1
ATOM 696 C CA . GLY A 1 92 ? -25.983 0.616 18.164 1.00 76.44 92 GLY A CA 1
ATOM 697 C C . GLY A 1 92 ? -25.795 1.324 19.507 1.00 76.44 92 GLY A C 1
ATOM 698 O O . GLY A 1 92 ? -24.731 1.290 20.134 1.00 76.44 92 GLY A O 1
ATOM 699 N N . ASP A 1 93 ? -26.883 1.924 19.985 1.00 70.50 93 ASP A N 1
ATOM 700 C CA . ASP A 1 93 ? -26.973 2.440 21.349 1.00 70.50 93 ASP A CA 1
ATOM 701 C C . ASP A 1 93 ? -26.774 1.291 22.355 1.00 70.50 93 ASP A C 1
ATOM 703 O O . ASP A 1 93 ? -27.481 0.284 22.319 1.00 70.50 93 ASP A O 1
ATOM 707 N N . GLY A 1 94 ? -25.796 1.435 23.256 1.00 72.62 94 GLY A N 1
ATOM 708 C CA . GLY A 1 94 ? -25.436 0.391 24.225 1.00 72.62 94 GLY A CA 1
ATOM 709 C C . GLY A 1 94 ? -24.404 -0.631 23.733 1.00 72.62 94 GLY A C 1
ATOM 710 O O . GLY A 1 94 ? -24.298 -1.699 24.334 1.00 72.62 94 GLY A O 1
ATOM 711 N N . ALA A 1 95 ? -23.651 -0.314 22.671 1.00 79.25 95 ALA A N 1
ATOM 712 C CA . ALA A 1 95 ? -22.541 -1.130 22.179 1.00 79.25 95 ALA A CA 1
ATOM 713 C C . ALA A 1 95 ? -21.631 -1.652 23.317 1.00 79.25 95 ALA A C 1
ATOM 715 O O . ALA A 1 95 ? -21.291 -0.886 24.230 1.00 79.25 95 ALA A O 1
ATOM 716 N N . PRO A 1 96 ? -21.216 -2.935 23.272 1.00 79.94 96 PRO A N 1
ATOM 717 C CA . PRO A 1 96 ? -20.359 -3.510 24.301 1.00 79.94 96 PRO A CA 1
ATOM 718 C C . PRO A 1 96 ? -18.994 -2.817 24.344 1.00 79.94 96 PRO A C 1
ATOM 720 O O . PRO A 1 96 ? -18.472 -2.344 23.332 1.00 79.94 96 PRO A O 1
ATOM 723 N N . GLU A 1 97 ? -18.387 -2.792 25.528 1.00 84.88 97 GLU A N 1
ATOM 724 C CA . GLU A 1 97 ? -17.015 -2.320 25.681 1.00 84.88 97 GLU A CA 1
ATOM 725 C C . GLU A 1 97 ? -16.033 -3.345 25.098 1.00 84.88 97 GLU A C 1
ATOM 727 O O . GLU A 1 97 ? -16.080 -4.535 25.417 1.00 84.88 97 GLU A O 1
ATOM 732 N N . LEU A 1 98 ? -15.131 -2.876 24.234 1.00 86.56 98 LEU A N 1
ATOM 733 C CA . LEU A 1 98 ? -14.031 -3.680 23.714 1.00 86.56 98 LEU A CA 1
ATOM 734 C C . LEU A 1 98 ? -12.891 -3.689 24.731 1.00 86.56 98 LEU A C 1
ATOM 736 O O . LEU A 1 98 ? -12.281 -2.651 24.974 1.00 86.56 98 LEU A O 1
ATOM 740 N N . LEU A 1 99 ? -12.616 -4.862 25.303 1.00 82.19 99 LEU A N 1
ATOM 741 C CA . LEU A 1 99 ? -11.560 -5.041 26.305 1.00 82.19 99 LEU A CA 1
ATOM 742 C C . LEU A 1 99 ? -10.229 -5.478 25.691 1.00 82.19 99 LEU A C 1
ATOM 744 O O . LEU A 1 99 ? -9.184 -4.993 26.104 1.00 82.19 99 LEU A O 1
ATOM 748 N N . ASP A 1 100 ? -10.270 -6.400 24.728 1.00 89.44 100 ASP A N 1
ATOM 749 C CA . ASP A 1 100 ? -9.085 -6.942 24.064 1.00 89.44 100 ASP A CA 1
ATOM 750 C C . ASP A 1 100 ? -9.400 -7.310 22.610 1.00 89.44 100 ASP A C 1
ATOM 752 O O . ASP A 1 100 ? -10.508 -7.756 22.291 1.00 89.44 100 ASP A O 1
ATOM 756 N N . VAL A 1 101 ? -8.418 -7.124 21.727 1.00 92.31 101 VAL A N 1
ATOM 757 C CA . VAL A 1 101 ? -8.504 -7.488 20.309 1.00 92.31 101 VAL A CA 1
ATOM 758 C C . VAL A 1 101 ? -7.196 -8.142 19.882 1.00 92.31 101 VAL A C 1
ATOM 760 O O . VAL A 1 101 ? -6.178 -7.483 19.682 1.00 92.31 101 VAL A O 1
ATOM 763 N N . THR A 1 102 ? -7.240 -9.451 19.649 1.00 95.19 102 THR A N 1
ATOM 764 C CA . THR A 1 102 ? -6.097 -10.191 19.108 1.00 95.19 102 THR A CA 1
ATOM 765 C C . THR A 1 102 ? -6.132 -10.205 17.578 1.00 95.19 102 THR A C 1
ATOM 767 O O . THR A 1 102 ? -7.089 -10.684 16.970 1.00 95.19 102 THR A O 1
ATOM 770 N N . ILE A 1 103 ? -5.058 -9.730 16.939 1.00 96.06 103 ILE A N 1
ATOM 771 C CA . ILE A 1 103 ? -4.900 -9.740 15.477 1.00 96.06 103 ILE A CA 1
ATOM 772 C C . ILE A 1 103 ? -3.893 -10.819 15.076 1.00 96.06 103 ILE A C 1
ATOM 774 O O . ILE A 1 103 ? -2.718 -10.746 15.429 1.00 96.06 103 ILE A O 1
ATOM 778 N N . ALA A 1 104 ? -4.333 -11.780 14.264 1.00 96.06 104 ALA A N 1
ATOM 779 C CA . ALA A 1 104 ? -3.462 -12.751 13.607 1.00 96.06 104 ALA A CA 1
ATOM 780 C C . ALA A 1 104 ? -3.378 -12.458 12.101 1.00 96.06 104 ALA A C 1
ATOM 782 O O . ALA A 1 104 ? -4.388 -12.189 11.451 1.00 96.06 104 ALA A O 1
ATOM 783 N N . SER A 1 105 ? -2.170 -12.499 11.533 1.00 96.38 105 SER A N 1
ATOM 784 C CA . SER A 1 105 ? -1.945 -12.256 10.103 1.00 96.38 105 SER A CA 1
ATOM 785 C C . SER A 1 105 ? -0.725 -13.023 9.580 1.00 96.38 105 SER A C 1
ATOM 787 O O . SER A 1 105 ? -0.051 -13.736 10.321 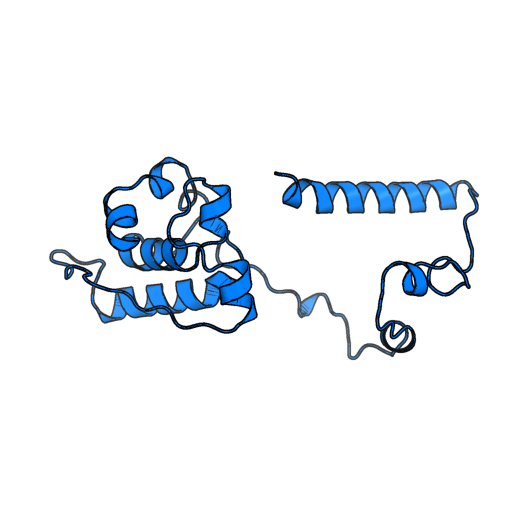1.00 96.38 105 SER A O 1
ATOM 789 N N . TYR A 1 106 ? -0.442 -12.892 8.286 1.00 96.69 106 TYR A N 1
ATOM 790 C CA . TYR A 1 106 ? 0.680 -13.548 7.616 1.00 96.69 106 TYR A CA 1
ATOM 791 C C . TYR A 1 106 ? 1.984 -12.742 7.756 1.00 96.69 106 TYR A C 1
ATOM 793 O O . TYR A 1 106 ? 1.968 -11.520 7.912 1.00 96.69 106 TYR A O 1
ATOM 801 N N . GLY A 1 107 ? 3.132 -13.422 7.660 1.00 97.75 107 GLY A N 1
ATOM 802 C CA . GLY A 1 107 ? 4.459 -12.866 7.977 1.00 97.75 107 GLY A CA 1
ATOM 803 C C . GLY A 1 107 ? 4.765 -11.484 7.372 1.00 97.75 107 GLY A C 1
ATOM 804 O O . GLY A 1 107 ? 5.073 -10.565 8.125 1.00 97.75 107 GLY A O 1
ATOM 805 N N . PRO A 1 108 ? 4.645 -11.285 6.046 1.00 96.94 108 PRO A N 1
ATOM 806 C CA . PRO A 1 108 ? 4.827 -9.974 5.418 1.00 96.94 108 PRO A CA 1
ATOM 807 C C . PRO A 1 108 ? 3.941 -8.851 5.975 1.00 96.94 108 PRO A C 1
ATOM 809 O O . PRO A 1 108 ? 4.402 -7.713 6.078 1.00 96.94 108 PRO A O 1
ATOM 812 N N . ALA A 1 109 ? 2.688 -9.145 6.338 1.00 97.44 109 ALA A N 1
ATOM 813 C CA . ALA A 1 109 ? 1.813 -8.149 6.945 1.00 97.44 109 ALA A CA 1
ATOM 814 C C . ALA A 1 109 ? 2.331 -7.743 8.326 1.00 97.44 109 ALA A C 1
ATOM 816 O O . ALA A 1 109 ? 2.471 -6.550 8.590 1.00 97.44 109 ALA A O 1
ATOM 817 N N . LEU A 1 110 ? 2.706 -8.711 9.162 1.00 96.94 110 LEU A N 1
ATOM 818 C CA . LEU A 1 110 ? 3.290 -8.438 10.475 1.00 96.94 110 LEU A CA 1
ATOM 819 C C . LEU A 1 110 ? 4.604 -7.652 10.339 1.00 96.94 110 LEU A C 1
ATOM 821 O O . LEU A 1 110 ? 4.739 -6.569 10.894 1.00 96.94 110 LEU A O 1
ATOM 825 N N . ALA A 1 111 ? 5.522 -8.105 9.483 1.00 97.38 111 ALA A N 1
ATOM 826 C CA . ALA A 1 111 ? 6.823 -7.463 9.283 1.00 97.38 111 ALA A CA 1
ATOM 827 C C . ALA A 1 111 ? 6.732 -5.993 8.827 1.00 97.38 111 ALA A C 1
ATOM 829 O O . ALA A 1 111 ? 7.601 -5.183 9.148 1.00 97.38 111 ALA A O 1
ATOM 830 N N . LEU A 1 112 ? 5.704 -5.635 8.049 1.00 95.94 112 LEU A N 1
ATOM 831 C CA . LEU A 1 112 ? 5.547 -4.283 7.505 1.00 95.94 112 LEU A CA 1
ATOM 832 C C . LEU A 1 112 ? 4.608 -3.394 8.318 1.00 95.94 112 LEU A C 1
ATOM 834 O O . LEU A 1 112 ? 4.759 -2.166 8.268 1.00 95.94 112 LEU A O 1
ATOM 838 N N . THR A 1 113 ? 3.611 -3.990 8.973 1.00 97.75 113 THR A N 1
ATOM 839 C CA . THR A 1 113 ? 2.458 -3.261 9.517 1.00 97.75 113 THR A CA 1
ATOM 840 C C . THR A 1 113 ? 2.096 -3.575 10.965 1.00 97.75 113 THR A C 1
ATOM 842 O O . THR A 1 113 ? 1.140 -2.996 11.477 1.00 97.75 113 THR A O 1
ATOM 845 N N . ASP A 1 114 ? 2.867 -4.417 11.653 1.00 96.69 114 ASP A N 1
ATOM 846 C CA . ASP A 1 114 ? 2.791 -4.525 13.108 1.00 96.69 114 ASP A CA 1
ATOM 847 C C . ASP A 1 114 ? 3.379 -3.260 13.751 1.00 96.69 114 ASP A C 1
ATOM 849 O O . ASP A 1 114 ? 4.592 -3.090 13.897 1.00 96.69 114 ASP A O 1
ATOM 853 N N . ARG A 1 115 ? 2.500 -2.292 14.014 1.00 96.38 115 ARG A N 1
ATOM 854 C CA . ARG A 1 115 ? 2.846 -0.968 14.538 1.00 96.38 115 ARG A CA 1
ATOM 855 C C . ARG A 1 115 ? 1.768 -0.569 15.531 1.00 96.38 115 ARG A C 1
ATOM 857 O O . ARG A 1 115 ? 0.872 0.182 15.152 1.00 96.38 115 ARG A O 1
ATOM 864 N N . PRO A 1 116 ? 1.816 -1.054 16.777 1.00 94.88 116 PRO A N 1
ATOM 865 C CA . PRO A 1 116 ? 0.701 -0.913 17.710 1.00 94.88 116 PRO A CA 1
ATOM 866 C C . PRO A 1 116 ? 0.382 0.542 18.058 1.00 94.88 116 PRO A C 1
ATOM 868 O O . PRO A 1 116 ? -0.781 0.902 18.194 1.00 94.88 116 PRO A O 1
ATOM 871 N N . ARG A 1 117 ? 1.395 1.415 18.119 1.00 94.81 117 ARG A N 1
ATOM 872 C CA . ARG A 1 117 ? 1.240 2.804 18.575 1.00 94.81 117 ARG A CA 1
ATOM 873 C C . ARG A 1 117 ? 1.701 3.816 17.522 1.00 94.81 117 ARG A C 1
ATOM 875 O O . ARG A 1 117 ? 2.727 4.466 17.714 1.00 94.81 117 ARG A O 1
ATOM 882 N N . PRO A 1 118 ? 0.988 3.965 16.390 1.00 96.50 118 PRO A N 1
ATOM 883 C CA . PRO A 1 118 ? 1.325 4.990 15.413 1.00 96.50 118 PRO A CA 1
ATOM 884 C C . PRO A 1 118 ? 1.006 6.379 15.981 1.00 96.50 118 PRO A C 1
ATOM 886 O O . PRO A 1 118 ? -0.065 6.616 16.534 1.00 96.50 118 PRO A O 1
ATOM 889 N N . ASP A 1 119 ? 1.922 7.321 15.831 1.00 94.75 119 ASP A N 1
ATOM 890 C CA . ASP A 1 119 ? 1.836 8.693 16.351 1.00 94.75 119 ASP A CA 1
ATOM 891 C C . ASP A 1 119 ? 1.596 9.741 15.253 1.00 94.75 119 ASP A C 1
ATOM 893 O O . ASP A 1 119 ? 1.305 10.899 15.536 1.00 94.75 119 ASP A O 1
ATOM 897 N N . THR A 1 120 ? 1.666 9.332 13.985 1.00 95.50 120 THR A N 1
ATOM 898 C CA . THR A 1 120 ? 1.461 10.210 12.831 1.00 95.50 120 THR A CA 1
ATOM 899 C C . THR A 1 120 ? 0.414 9.653 11.864 1.00 95.50 120 THR A C 1
ATOM 901 O O . THR A 1 120 ? 0.315 8.432 11.698 1.00 95.50 120 THR A O 1
ATOM 904 N N . PRO A 1 121 ? -0.285 10.529 11.113 1.00 95.31 121 PRO A N 1
ATOM 905 C CA . PRO A 1 121 ? -1.145 10.149 9.987 1.00 95.31 121 PRO A CA 1
ATOM 906 C C . PRO A 1 121 ? -0.522 9.140 9.021 1.00 95.31 121 PRO A C 1
ATOM 908 O O . PRO A 1 121 ? -1.166 8.209 8.538 1.00 95.31 121 PRO A O 1
ATOM 911 N N . TYR A 1 122 ? 0.768 9.314 8.724 1.00 94.75 122 TYR A N 1
ATOM 912 C CA . TYR A 1 122 ? 1.474 8.422 7.816 1.00 94.75 122 TYR A CA 1
ATOM 913 C C . TYR A 1 122 ? 1.741 7.054 8.448 1.00 94.75 122 TYR A C 1
ATOM 915 O O . TYR A 1 122 ? 1.543 6.044 7.778 1.00 94.75 122 TYR A O 1
ATOM 923 N N . ALA A 1 123 ? 2.169 6.999 9.714 1.00 95.75 123 ALA A N 1
ATOM 924 C CA . ALA A 1 123 ? 2.409 5.737 10.412 1.00 95.75 123 ALA A CA 1
ATOM 925 C C . ALA A 1 123 ? 1.117 4.928 10.602 1.00 95.75 123 ALA A C 1
ATOM 927 O O . ALA A 1 123 ? 1.139 3.711 10.422 1.00 95.75 123 ALA A O 1
ATOM 928 N N . ALA A 1 124 ? -0.006 5.602 10.871 1.00 97.50 124 ALA A N 1
ATOM 929 C CA . ALA A 1 124 ? -1.320 4.989 11.067 1.00 97.50 124 ALA A CA 1
ATOM 930 C C . ALA A 1 124 ? -1.772 4.142 9.863 1.00 97.50 124 ALA A C 1
ATOM 932 O O . ALA A 1 124 ? -2.299 3.044 10.025 1.00 97.50 124 ALA A O 1
ATOM 933 N N . LYS A 1 125 ? -1.445 4.576 8.638 1.00 97.00 125 LYS A N 1
ATOM 934 C CA . LYS A 1 125 ? -1.716 3.831 7.390 1.00 97.00 125 LYS A CA 1
ATOM 935 C C . LYS A 1 125 ? -0.959 2.502 7.273 1.00 97.00 125 LYS A C 1
ATOM 937 O O . LYS A 1 125 ? -1.197 1.748 6.331 1.00 97.00 125 LYS A O 1
ATOM 942 N N . PHE A 1 126 ? -0.024 2.224 8.174 1.00 97.44 126 PHE A N 1
ATOM 943 C CA . PHE A 1 126 ? 0.780 1.003 8.227 1.00 97.44 126 PHE A CA 1
ATOM 944 C C . PHE A 1 126 ? 0.676 0.332 9.599 1.00 97.44 126 PHE A C 1
ATOM 946 O O . PHE A 1 126 ? 1.618 -0.327 10.009 1.00 97.44 126 PHE A O 1
ATOM 953 N N . SER A 1 127 ? -0.419 0.531 10.324 1.00 98.31 127 SER A N 1
ATOM 954 C CA . SER A 1 127 ? -0.669 -0.126 11.604 1.00 98.31 127 SER A CA 1
ATOM 955 C C . SER A 1 127 ? -1.883 -1.034 11.466 1.00 98.31 127 SER A C 1
ATOM 957 O O . SER A 1 127 ? -2.971 -0.554 11.139 1.00 98.31 127 SER A O 1
ATOM 959 N N . LEU A 1 128 ? -1.699 -2.338 11.686 1.00 98.31 128 LEU A N 1
ATOM 960 C CA . LEU A 1 128 ? -2.804 -3.300 11.744 1.00 98.31 128 LEU A CA 1
ATOM 961 C C . LEU A 1 128 ? -3.777 -2.924 12.862 1.00 98.31 128 LEU A C 1
ATOM 963 O O . LEU A 1 128 ? -4.981 -2.877 12.633 1.00 98.31 128 LEU A O 1
ATOM 967 N N . GLN A 1 129 ? -3.234 -2.581 14.027 1.00 97.56 129 GLN A N 1
ATOM 968 C CA . GLN A 1 129 ? -3.969 -2.234 15.236 1.00 97.56 129 GLN A CA 1
ATOM 969 C C . GLN A 1 129 ? -4.828 -0.986 15.033 1.00 97.56 129 GLN A C 1
ATOM 971 O O . GLN A 1 129 ? -6.032 -1.018 15.262 1.00 97.56 129 GLN A O 1
ATOM 976 N N . PHE A 1 130 ? -4.244 0.096 14.509 1.00 98.06 130 PHE A N 1
ATOM 977 C CA . PHE A 1 130 ? -4.992 1.323 14.239 1.00 98.06 130 PHE A CA 1
ATOM 978 C C . PHE A 1 130 ? -6.068 1.116 13.172 1.00 98.06 130 PHE A C 1
ATOM 980 O O . PHE A 1 130 ? -7.177 1.626 13.318 1.00 98.06 130 PHE A O 1
ATOM 987 N N . CYS A 1 131 ? -5.769 0.358 12.111 1.00 98.31 131 CYS A N 1
ATOM 988 C CA . CYS A 1 131 ? -6.757 0.057 11.074 1.00 98.31 131 CYS A CA 1
ATOM 989 C C . CYS A 1 131 ? -7.925 -0.777 11.631 1.00 98.31 131 CYS A C 1
ATOM 991 O O . CYS A 1 131 ? -9.073 -0.468 11.321 1.00 98.31 131 CYS A O 1
ATOM 993 N N . ALA A 1 132 ? -7.647 -1.779 12.473 1.00 97.69 132 ALA A N 1
ATOM 994 C CA . ALA A 1 132 ? -8.667 -2.587 13.142 1.00 97.69 132 ALA A CA 1
ATOM 995 C C . ALA A 1 132 ? -9.523 -1.745 14.096 1.00 97.69 132 ALA A C 1
ATOM 997 O O . ALA A 1 132 ? -10.745 -1.752 13.993 1.00 97.69 132 ALA A O 1
ATOM 998 N N . ALA A 1 133 ? -8.886 -0.972 14.980 1.00 96.12 133 ALA A N 1
ATOM 999 C CA . ALA A 1 133 ? -9.570 -0.109 15.939 1.00 96.12 133 ALA A CA 1
ATOM 1000 C C . ALA A 1 133 ? -10.452 0.932 15.236 1.00 96.12 133 ALA A C 1
ATOM 1002 O O . ALA A 1 133 ? -11.592 1.150 15.635 1.00 96.12 133 ALA A O 1
ATOM 1003 N N . THR A 1 134 ? -9.951 1.528 14.149 1.00 96.62 134 THR A N 1
ATOM 1004 C CA . THR A 1 134 ? -10.723 2.474 13.336 1.00 96.62 134 THR A CA 1
ATOM 1005 C C . THR A 1 134 ? -11.958 1.808 12.741 1.00 96.62 134 THR A C 1
ATOM 1007 O O . THR A 1 134 ? -13.052 2.350 12.865 1.00 96.62 134 THR A O 1
ATOM 1010 N N . ALA A 1 135 ? -11.791 0.621 12.153 1.00 97.38 135 ALA A N 1
ATOM 1011 C CA . ALA A 1 135 ? -12.888 -0.141 11.573 1.00 97.38 135 ALA A CA 1
ATOM 1012 C C . ALA A 1 135 ? -13.943 -0.538 12.616 1.00 97.38 135 ALA A C 1
ATOM 1014 O O . ALA A 1 135 ? -15.128 -0.311 12.397 1.00 97.38 135 ALA A O 1
ATOM 1015 N N . LEU A 1 136 ? -13.517 -1.056 13.772 1.00 96.19 136 LEU A N 1
ATOM 1016 C CA . LEU A 1 136 ? -14.409 -1.467 14.860 1.00 96.19 136 LEU A CA 1
ATOM 1017 C C . LEU A 1 136 ? -15.205 -0.293 15.440 1.00 96.19 136 LEU A C 1
ATOM 1019 O O . LEU A 1 136 ? -16.404 -0.419 15.671 1.00 96.19 136 LEU A O 1
ATOM 1023 N N . LEU A 1 137 ? -14.548 0.844 15.684 1.00 93.38 137 LEU A N 1
ATOM 1024 C CA . LEU A 1 137 ? -15.149 1.973 16.400 1.00 93.38 137 LEU A CA 1
ATOM 1025 C C . LEU A 1 137 ? -15.913 2.935 15.489 1.00 93.38 137 LEU A C 1
ATOM 1027 O O . LEU A 1 137 ? -16.916 3.507 15.913 1.00 93.38 137 LEU A O 1
ATOM 1031 N N . HIS A 1 138 ? -15.427 3.144 14.265 1.00 93.50 138 HIS A N 1
ATOM 1032 C CA . HIS A 1 138 ? -15.901 4.216 13.381 1.00 93.50 138 HIS A CA 1
ATOM 1033 C C . HIS A 1 138 ? -16.450 3.701 12.048 1.00 93.50 138 HIS A C 1
ATOM 1035 O O . HIS A 1 138 ? -17.011 4.485 11.288 1.00 93.50 138 HIS A O 1
ATOM 1041 N N . GLY A 1 139 ? -16.343 2.398 11.773 1.00 95.25 139 GLY A N 1
ATOM 1042 C CA . GLY A 1 139 ? -16.777 1.809 10.509 1.00 95.25 139 GLY A CA 1
ATOM 1043 C C . GLY A 1 139 ? -15.730 1.951 9.393 1.00 95.25 139 GLY A C 1
ATOM 1044 O O . GLY A 1 139 ? -14.534 2.059 9.675 1.00 95.25 139 GLY A O 1
ATOM 1045 N N . PRO A 1 140 ? -16.135 1.879 8.111 1.00 96.69 140 PRO A N 1
ATOM 1046 C CA . PRO A 1 140 ? -15.206 1.742 6.990 1.00 96.69 140 PRO A CA 1
ATOM 1047 C C . PRO A 1 140 ? -14.234 2.933 6.905 1.00 96.69 140 PRO A C 1
ATOM 1049 O O . PRO A 1 140 ? -14.686 4.072 6.779 1.00 96.69 140 PRO A O 1
ATOM 1052 N N . PRO A 1 141 ? -12.906 2.701 6.934 1.00 97.44 141 PRO A N 1
ATOM 1053 C CA . PRO A 1 141 ? -11.935 3.786 6.908 1.00 97.44 141 PRO A CA 1
ATOM 1054 C C . PRO A 1 141 ? -11.923 4.545 5.579 1.00 97.44 141 PRO A C 1
ATOM 1056 O O . PRO A 1 141 ? -11.769 3.960 4.505 1.00 97.44 141 PRO A O 1
ATOM 1059 N N . ASP A 1 142 ? -11.949 5.867 5.675 1.00 96.62 142 ASP A N 1
ATOM 1060 C CA . ASP A 1 142 ? -11.793 6.813 4.573 1.00 96.62 142 ASP A CA 1
ATOM 1061 C C . ASP A 1 142 ? -10.475 7.609 4.687 1.00 96.62 142 ASP A C 1
ATOM 1063 O O . ASP A 1 142 ? -9.553 7.246 5.423 1.00 96.62 142 ASP A O 1
ATOM 1067 N N . LEU A 1 143 ? -10.325 8.682 3.902 1.00 94.25 143 LEU A N 1
ATOM 1068 C CA . LEU A 1 143 ? -9.114 9.509 3.934 1.00 94.25 143 LEU A CA 1
ATOM 1069 C C . LEU A 1 143 ? -8.950 10.256 5.265 1.00 94.25 143 LEU A C 1
ATOM 1071 O O . LEU A 1 143 ? -7.820 10.377 5.752 1.00 94.25 143 LEU A O 1
ATOM 1075 N N . GLU A 1 144 ? -10.052 10.730 5.846 1.00 95.94 144 GLU A N 1
ATOM 1076 C CA . GLU A 1 144 ? -10.083 11.495 7.098 1.00 95.94 144 GLU A CA 1
ATOM 1077 C C . GLU A 1 144 ? -9.797 10.613 8.315 1.00 95.94 144 GLU A C 1
ATOM 1079 O O . GLU A 1 144 ? -9.213 11.065 9.301 1.00 95.94 144 GLU A O 1
ATOM 1084 N N . SER A 1 145 ? -10.084 9.317 8.201 1.00 96.94 145 SER A N 1
ATOM 1085 C CA . SER A 1 145 ? -9.798 8.296 9.209 1.00 96.94 145 SER A CA 1
ATOM 1086 C C . SER A 1 145 ? -8.314 8.195 9.587 1.00 96.94 145 SER A C 1
ATOM 1088 O O . SER A 1 145 ? -7.969 7.689 10.651 1.00 96.94 145 SER A O 1
ATOM 1090 N N . PHE A 1 146 ? -7.409 8.703 8.746 1.00 96.69 146 PHE A N 1
ATOM 1091 C CA . PHE A 1 146 ? -5.971 8.750 9.028 1.00 96.69 146 PHE A CA 1
ATOM 1092 C C . PHE A 1 146 ? -5.472 10.164 9.346 1.00 96.69 146 PHE A C 1
ATOM 1094 O O . PHE A 1 146 ? -4.263 10.377 9.410 1.00 96.69 146 PHE A O 1
ATOM 1101 N N . GLY A 1 147 ? -6.367 11.140 9.505 1.00 96.00 147 GLY A N 1
ATOM 1102 C CA . GLY A 1 147 ? -6.028 12.509 9.880 1.00 96.00 147 GLY A CA 1
ATOM 1103 C C . GLY A 1 147 ? -5.523 12.622 11.327 1.00 96.00 147 GLY A C 1
ATOM 1104 O O . GLY A 1 147 ? -5.751 11.717 12.131 1.00 96.00 147 GLY A O 1
ATOM 1105 N N . PRO A 1 148 ? -4.843 13.729 11.689 1.00 95.94 148 PRO A N 1
ATOM 1106 C CA . PRO A 1 148 ? -4.298 13.928 13.035 1.00 95.94 148 PRO A CA 1
ATOM 1107 C C . PRO A 1 148 ? -5.340 13.773 14.146 1.00 95.94 148 PRO A C 1
ATOM 1109 O O . PRO A 1 148 ? -5.046 13.173 15.173 1.00 95.94 148 PRO A O 1
ATOM 1112 N N . GLU A 1 149 ? -6.561 14.260 13.915 1.00 94.62 149 GLU A N 1
ATOM 1113 C CA . GLU A 1 149 ? -7.661 14.187 14.880 1.00 94.62 149 GLU A CA 1
ATOM 1114 C C . GLU A 1 149 ? -8.072 12.740 15.165 1.00 94.62 149 GLU A C 1
ATOM 1116 O O . GLU A 1 149 ? -8.110 12.333 16.323 1.00 94.62 149 GLU A O 1
ATOM 1121 N N . ARG A 1 150 ? -8.285 11.922 14.122 1.00 93.56 150 ARG A N 1
ATOM 1122 C CA . ARG A 1 150 ? -8.627 10.502 14.294 1.00 93.56 150 ARG A CA 1
ATOM 1123 C C . ARG A 1 150 ? -7.472 9.710 14.896 1.00 93.56 150 ARG A C 1
ATOM 1125 O O . ARG A 1 150 ? -7.686 8.853 15.745 1.00 93.56 150 ARG A O 1
ATOM 1132 N N . VAL A 1 151 ? -6.239 10.029 14.503 1.00 95.94 151 VAL A N 1
ATOM 1133 C CA . VAL A 1 151 ? -5.033 9.430 15.088 1.00 95.94 151 VAL A CA 1
ATOM 1134 C C . VAL A 1 151 ? -4.904 9.765 16.574 1.00 95.94 151 VAL A C 1
ATOM 1136 O O . VAL A 1 151 ? -4.354 8.965 17.325 1.00 95.94 151 VAL A O 1
ATOM 1139 N N . ALA A 1 152 ? -5.399 10.913 17.029 1.00 95.56 152 ALA A N 1
ATOM 1140 C CA . ALA A 1 152 ? -5.371 11.318 18.431 1.00 95.56 152 ALA A CA 1
ATOM 1141 C C . ALA A 1 152 ? -6.636 10.935 19.226 1.00 95.56 152 ALA A C 1
ATOM 1143 O O . ALA A 1 152 ? -6.658 11.164 20.434 1.00 95.56 152 ALA A O 1
ATOM 1144 N N . ASP A 1 153 ? -7.659 10.349 18.592 1.00 94.06 153 ASP A N 1
ATOM 1145 C CA . ASP A 1 153 ? -8.936 10.024 19.236 1.00 94.06 153 ASP A CA 1
ATOM 1146 C C . ASP A 1 153 ? -8.729 9.151 20.492 1.00 94.06 153 ASP A C 1
ATOM 1148 O O . ASP A 1 153 ? -8.238 8.023 20.377 1.00 94.06 153 ASP A O 1
ATOM 1152 N N . PRO A 1 154 ? -9.134 9.620 21.689 1.00 93.31 154 PRO A N 1
ATOM 1153 C CA . PRO A 1 154 ? -8.948 8.881 22.931 1.00 93.31 154 PRO A CA 1
ATOM 1154 C C . PRO A 1 154 ? -9.593 7.493 22.932 1.00 93.31 154 PRO A C 1
ATOM 1156 O O . PRO A 1 154 ? -9.061 6.588 23.571 1.00 93.31 154 PRO A O 1
ATOM 1159 N N . ARG A 1 155 ? -10.726 7.298 22.235 1.00 90.50 155 ARG A N 1
ATOM 1160 C CA . ARG A 1 155 ? -11.374 5.976 22.151 1.00 90.50 155 ARG A CA 1
ATOM 1161 C C . ARG A 1 155 ? -10.513 5.003 21.358 1.00 90.50 155 ARG A C 1
ATOM 1163 O O . ARG A 1 155 ? -10.255 3.902 21.828 1.00 90.50 155 ARG A O 1
ATOM 1170 N N . THR A 1 156 ? -10.030 5.445 20.201 1.00 92.38 156 THR A N 1
ATOM 1171 C CA . THR A 1 156 ? -9.097 4.674 19.377 1.00 92.38 156 THR A CA 1
ATOM 1172 C C . THR A 1 156 ? -7.808 4.388 20.140 1.00 92.38 156 THR A C 1
ATOM 1174 O O . THR A 1 156 ? -7.377 3.246 20.169 1.00 92.38 156 THR A O 1
ATOM 1177 N N . ARG A 1 157 ? -7.224 5.386 20.817 1.00 93.75 157 ARG A N 1
ATOM 1178 C CA . ARG A 1 157 ? -5.974 5.232 21.581 1.00 93.75 157 ARG A CA 1
ATOM 1179 C C . ARG A 1 157 ? -6.061 4.195 22.692 1.00 93.75 157 ARG A C 1
ATOM 1181 O O . ARG A 1 157 ? -5.153 3.382 22.782 1.00 93.75 157 ARG A O 1
ATOM 1188 N N . ARG A 1 158 ? -7.148 4.188 23.469 1.00 91.62 158 ARG A N 1
ATOM 1189 C CA . ARG A 1 158 ? -7.351 3.200 24.540 1.00 91.62 158 ARG A CA 1
ATOM 1190 C C . ARG A 1 158 ? -7.379 1.758 24.037 1.00 91.62 158 ARG A C 1
ATOM 1192 O O . ARG A 1 158 ? -6.955 0.877 24.761 1.00 91.62 158 ARG A O 1
ATOM 1199 N N . LEU A 1 159 ? -7.858 1.520 22.815 1.00 91.31 159 LEU A N 1
ATOM 1200 C CA . LEU A 1 159 ? -7.904 0.176 22.227 1.00 91.31 159 LEU A CA 1
ATOM 1201 C C . LEU A 1 159 ? -6.539 -0.293 21.681 1.00 91.31 159 LEU A C 1
ATOM 1203 O O . LEU A 1 159 ? -6.401 -1.440 21.274 1.00 91.31 159 LEU A O 1
ATOM 1207 N N . LEU A 1 160 ? -5.543 0.597 21.613 1.00 92.81 160 LEU A N 1
ATOM 1208 C CA . LEU A 1 160 ? -4.182 0.276 21.162 1.00 92.81 160 LEU A CA 1
ATOM 1209 C C . LEU A 1 160 ? -3.219 -0.029 22.319 1.00 92.81 160 LEU A C 1
ATOM 1211 O O . LEU A 1 160 ? -2.046 -0.322 22.057 1.00 92.81 160 LEU A O 1
ATOM 1215 N N . ASP A 1 161 ? -3.673 0.137 23.562 1.00 84.00 161 ASP A N 1
ATOM 1216 C CA . ASP A 1 161 ? -2.896 -0.112 24.778 1.00 84.00 161 ASP A CA 1
ATOM 1217 C C . ASP A 1 161 ? -3.023 -1.562 25.240 1.00 84.00 161 ASP A C 1
ATOM 1219 O O . ASP A 1 161 ? -1.961 -2.094 25.645 1.00 84.00 161 ASP A O 1
#

Sequence (161 aa):
MSKHLHAGHASTAGLRAALLAREGFTGAEAILEGERGFYRGLCPDPRPAAVLREAEGWKLPETSLKPYPSCRHTHPVVDAALELRDRVGLDGDGAPELLDVTIASYGPALALTDRPRPDTPYAAKFSLQFCAATALLHGPPDLESFGPERVADPRTRRLLD